Protein AF-A0A392U840-F1 (afdb_monomer)

Foldseek 3Di:
DAQQVVLVVVLVPDDDPRNVVVVVVVVVQCVPNDDQGNVNSCVVVCCVPVNPVNVVVVVVQVVPLDCPVPDPVVSVVSNVD

Organism: NCBI:txid97028

Secondary structure (DSSP, 8-state):
--HHHHHHHHHHT--THHHHHHHHHHHHHSGGG----HHHHHHHHHHHHS-HHHHHHHHHHHHH---TTS-HHHHHHHHH-

Radius of gyration: 17.78 Å; Cα contacts (8 Å, |Δi|>4): 35; chains: 1; bounding box: 43×26×44 Å

Sequence (81 aa):
CQDEHRVLLGGYVLHDEADHWWGNVKQRLEVDGAFITWARFKREFLTKYFPANKRNRKVIEFMELKQGSMSVSEYAAKFED

InterPro domains:
  IPR005162 Retrotransposon-derived protein PEG10, N-terminal capsid-like domain [PF03732] (14-80)

Solvent-accessible surface area (backbone atoms only — not comparable to full-atom values): 4813 Å² total; per-residue (Å²): 133,59,38,63,59,51,41,51,55,62,50,68,75,40,57,73,71,52,34,59,50,46,54,57,51,48,62,68,57,39,53,96,74,40,80,66,44,44,69,55,53,51,50,56,51,38,55,74,78,51,30,69,67,60,48,52,49,54,51,50,54,56,74,68,64,66,57,82,92,49,53,7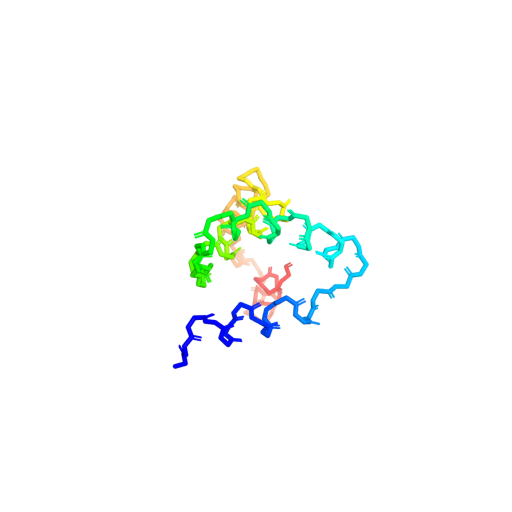1,70,59,40,52,54,64,71,77,109

Mean predicted aligned error: 4.95 Å

Structure (mmCIF, N/CA/C/O backbone):
data_AF-A0A392U840-F1
#
_entry.id   AF-A0A392U840-F1
#
loop_
_atom_site.group_PDB
_atom_site.id
_atom_site.type_symbol
_atom_site.label_atom_id
_atom_site.label_alt_id
_atom_site.label_comp_id
_atom_site.label_asym_id
_atom_site.label_entity_id
_atom_site.label_seq_id
_atom_site.pdbx_PDB_ins_code
_atom_site.Cartn_x
_atom_site.Cartn_y
_atom_site.Cartn_z
_atom_site.occupancy
_atom_site.B_iso_or_equiv
_atom_site.auth_seq_id
_atom_site.auth_comp_id
_atom_site.auth_asym_id
_atom_site.auth_atom_id
_atom_site.pdbx_PDB_model_num
ATOM 1 N N . CYS A 1 1 ? -3.494 -13.530 -13.551 1.00 62.78 1 CYS A N 1
ATOM 2 C CA . CYS A 1 1 ? -3.243 -12.129 -13.948 1.00 62.78 1 CYS A CA 1
ATOM 3 C C . CYS A 1 1 ? -1.740 -11.905 -13.873 1.00 62.78 1 CYS A C 1
ATOM 5 O O . CYS A 1 1 ? -1.194 -12.152 -12.802 1.00 62.78 1 CYS A O 1
ATOM 7 N N . GLN A 1 2 ? -1.093 -11.568 -14.992 1.00 89.56 2 GLN A N 1
ATOM 8 C CA . GLN A 1 2 ? 0.356 -11.347 -15.045 1.00 89.56 2 GLN A CA 1
ATOM 9 C C . GLN A 1 2 ? 0.730 -10.136 -14.185 1.00 89.56 2 GLN A C 1
ATOM 11 O O . GLN A 1 2 ? -0.038 -9.173 -14.111 1.00 89.56 2 GLN A O 1
ATOM 16 N N . ASP A 1 3 ? 1.883 -10.187 -13.523 1.00 90.56 3 ASP A N 1
ATOM 17 C CA . ASP A 1 3 ? 2.329 -9.103 -12.644 1.00 90.56 3 ASP A CA 1
ATOM 18 C C . ASP A 1 3 ? 2.450 -7.771 -13.401 1.00 90.56 3 ASP A C 1
ATOM 20 O O . ASP A 1 3 ? 2.089 -6.735 -12.850 1.00 90.56 3 ASP A O 1
ATOM 24 N N . GLU A 1 4 ? 2.832 -7.810 -14.682 1.00 89.56 4 GLU A N 1
ATOM 25 C CA . GLU A 1 4 ? 2.903 -6.647 -15.583 1.00 89.56 4 GLU A CA 1
ATOM 26 C C . GLU A 1 4 ? 1.584 -5.885 -15.623 1.00 89.56 4 GLU A C 1
ATOM 28 O O . GLU A 1 4 ? 1.529 -4.677 -15.395 1.00 89.56 4 GLU A O 1
ATOM 33 N N . HIS A 1 5 ? 0.497 -6.620 -15.849 1.00 93.25 5 HIS A N 1
ATOM 34 C CA . HIS A 1 5 ? -0.833 -6.044 -15.944 1.00 93.25 5 HIS A CA 1
ATOM 35 C C . HIS A 1 5 ? -1.291 -5.462 -14.603 1.00 93.25 5 HIS A C 1
ATOM 37 O O . HIS A 1 5 ? -1.910 -4.403 -14.562 1.00 93.25 5 HIS A O 1
ATOM 43 N N . ARG A 1 6 ? -0.948 -6.117 -13.486 1.00 94.94 6 ARG A N 1
ATOM 44 C CA . ARG A 1 6 ? -1.268 -5.610 -12.144 1.00 94.94 6 ARG A CA 1
ATOM 45 C C . ARG A 1 6 ? -0.518 -4.326 -11.822 1.00 94.94 6 ARG A C 1
ATOM 47 O O . ARG A 1 6 ? -1.118 -3.410 -11.275 1.00 94.94 6 ARG A O 1
ATOM 54 N N . VAL A 1 7 ? 0.767 -4.252 -12.162 1.00 95.31 7 VAL A N 1
ATOM 55 C CA . VAL A 1 7 ? 1.577 -3.046 -11.955 1.00 95.31 7 VAL A CA 1
ATOM 56 C C . VAL A 1 7 ? 1.104 -1.908 -12.855 1.00 95.31 7 VAL A C 1
ATOM 58 O O . VAL A 1 7 ? 1.013 -0.777 -12.386 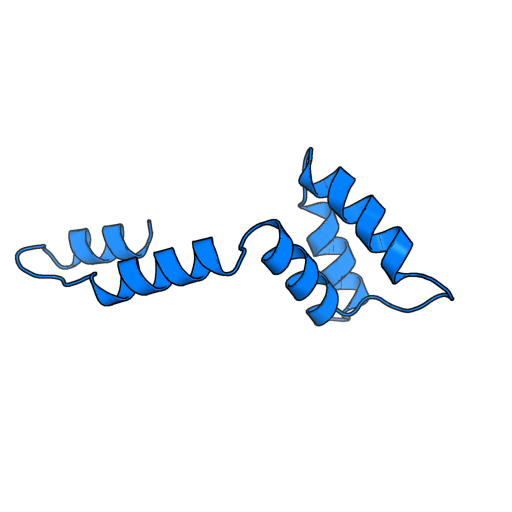1.00 95.31 7 VAL A O 1
ATOM 61 N N . LEU A 1 8 ? 0.732 -2.202 -14.104 1.00 94.19 8 LEU A N 1
ATOM 62 C CA . LEU A 1 8 ? 0.150 -1.216 -15.014 1.00 94.19 8 LEU A CA 1
ATOM 63 C C . LEU A 1 8 ? -1.148 -0.626 -14.447 1.00 94.19 8 LEU A C 1
ATOM 65 O O . LEU A 1 8 ? -1.255 0.589 -14.310 1.00 94.19 8 LEU A O 1
ATOM 69 N N . LEU A 1 9 ? -2.110 -1.478 -14.077 1.00 95.06 9 LEU A N 1
ATOM 70 C CA . LEU A 1 9 ? -3.384 -1.033 -13.508 1.00 95.06 9 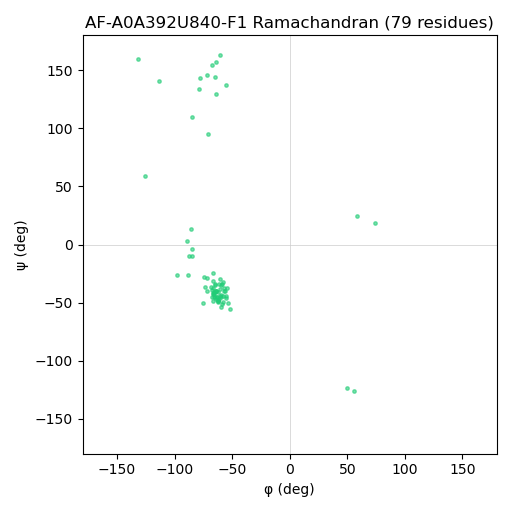LEU A CA 1
ATOM 71 C C . LEU A 1 9 ? -3.201 -0.323 -12.161 1.00 95.06 9 LEU A C 1
ATOM 73 O O . LEU A 1 9 ? -3.852 0.684 -11.904 1.00 95.06 9 LEU A O 1
ATOM 77 N N . GLY A 1 10 ? -2.305 -0.829 -11.311 1.00 93.88 10 GLY A N 1
ATOM 78 C CA . GLY A 1 10 ? -1.997 -0.225 -10.017 1.00 93.88 10 GLY A CA 1
ATOM 79 C C . GLY A 1 10 ? -1.354 1.155 -10.138 1.00 93.88 10 GLY A C 1
ATOM 80 O O . GLY A 1 10 ? -1.632 2.012 -9.310 1.00 93.88 10 GLY A O 1
ATOM 81 N N . GLY A 1 11 ? -0.537 1.382 -11.170 1.00 94.62 11 GLY A N 1
ATOM 82 C CA . GLY A 1 11 ? -0.006 2.706 -11.493 1.00 94.62 11 GLY A CA 1
ATOM 83 C C . GLY A 1 11 ? -1.068 3.642 -12.073 1.00 94.62 11 GLY A C 1
ATOM 84 O O . GLY A 1 11 ? -1.119 4.799 -11.685 1.00 94.62 11 GLY A O 1
ATOM 85 N N . TYR A 1 12 ? -1.950 3.135 -12.943 1.00 95.12 12 TYR A N 1
ATOM 86 C CA . TYR A 1 12 ? -2.985 3.932 -13.619 1.00 95.12 12 TYR A CA 1
ATOM 87 C C . TYR A 1 12 ? -3.978 4.616 -12.664 1.00 95.12 12 TYR A C 1
ATOM 89 O O . TYR A 1 12 ? -4.518 5.668 -12.986 1.00 95.12 12 TYR A O 1
ATOM 97 N N . VAL A 1 13 ? -4.236 4.023 -11.496 1.00 95.94 13 VAL A N 1
ATOM 98 C CA . VAL A 1 13 ? -5.160 4.590 -10.497 1.00 95.94 13 VAL A CA 1
ATOM 99 C C . VAL A 1 13 ? -4.507 5.624 -9.571 1.00 95.94 13 VAL A C 1
ATOM 101 O O . VAL A 1 13 ? -5.192 6.192 -8.721 1.00 95.94 13 VAL A O 1
ATOM 104 N N . LEU A 1 14 ? -3.196 5.853 -9.687 1.00 96.44 14 LEU A N 1
ATOM 105 C CA . LEU A 1 14 ? -2.502 6.885 -8.920 1.00 96.44 14 LEU A CA 1
ATOM 106 C C . LEU A 1 14 ? -2.759 8.257 -9.545 1.00 96.44 14 LEU A C 1
ATOM 108 O O . LEU A 1 14 ? -2.828 8.397 -10.761 1.00 96.44 14 LEU A O 1
ATOM 112 N N . HIS A 1 15 ? -2.887 9.276 -8.700 1.00 95.81 15 HIS A N 1
ATOM 113 C CA . HIS A 1 15 ? -3.120 10.652 -9.124 1.00 95.81 15 HIS A CA 1
ATOM 114 C C . HIS A 1 15 ? -2.158 11.609 -8.413 1.00 95.81 15 HIS A C 1
ATOM 116 O O . HIS A 1 15 ? -1.595 11.288 -7.360 1.00 95.81 15 HIS A O 1
ATOM 122 N N . ASP A 1 16 ? -1.966 12.790 -9.000 1.00 96.38 16 ASP A N 1
ATOM 123 C CA . ASP A 1 16 ? -1.171 13.889 -8.447 1.00 96.38 16 ASP A CA 1
ATOM 124 C C . ASP A 1 16 ? 0.230 13.447 -7.982 1.00 96.38 16 ASP A C 1
ATOM 126 O O . ASP A 1 16 ? 1.009 12.898 -8.762 1.00 96.38 16 ASP A O 1
ATOM 130 N N . GLU A 1 17 ? 0.579 13.681 -6.712 1.00 97.25 17 GLU A N 1
ATOM 131 C CA . GLU A 1 17 ? 1.890 13.341 -6.141 1.00 97.25 17 GLU A CA 1
ATOM 132 C C . GLU A 1 17 ? 2.220 11.850 -6.261 1.00 97.25 17 GLU A C 1
ATOM 134 O O . GLU A 1 17 ? 3.388 11.507 -6.450 1.00 97.25 17 GLU A O 1
ATOM 139 N N . ALA A 1 18 ? 1.211 10.976 -6.212 1.00 97.19 18 ALA A N 1
ATOM 140 C CA . ALA A 1 18 ? 1.419 9.537 -6.278 1.00 97.19 18 ALA A CA 1
ATOM 141 C C . ALA A 1 18 ? 1.790 9.053 -7.678 1.00 97.19 18 ALA A C 1
ATOM 143 O O . ALA A 1 18 ? 2.649 8.178 -7.802 1.00 97.19 18 ALA A O 1
ATOM 144 N N . ASP A 1 19 ? 1.215 9.650 -8.720 1.00 96.88 19 ASP A N 1
ATOM 145 C CA . ASP A 1 19 ? 1.581 9.335 -10.103 1.00 96.88 19 ASP A CA 1
ATOM 146 C C . ASP A 1 19 ? 3.020 9.789 -10.407 1.00 96.88 19 ASP A C 1
ATOM 148 O O . ASP A 1 19 ? 3.869 8.992 -10.818 1.00 96.88 19 ASP A O 1
ATOM 152 N N . HIS A 1 20 ? 3.354 11.038 -10.055 1.00 97.19 20 HIS A N 1
ATOM 153 C CA . HIS A 1 20 ? 4.708 11.580 -10.224 1.00 97.19 20 HIS A CA 1
ATOM 154 C C . HIS A 1 20 ? 5.760 10.777 -9.443 1.00 97.19 20 HIS A C 1
ATOM 156 O O . HIS A 1 20 ? 6.851 10.488 -9.946 1.00 97.19 20 HIS A O 1
ATOM 162 N N . TRP A 1 21 ? 5.459 10.401 -8.198 1.00 97.81 21 TRP A N 1
ATOM 163 C CA . TRP A 1 21 ? 6.335 9.550 -7.397 1.00 97.81 21 TRP A CA 1
ATOM 164 C C . TRP A 1 21 ? 6.529 8.176 -8.047 1.00 97.81 21 TRP A C 1
ATOM 166 O O . TRP A 1 21 ? 7.670 7.714 -8.161 1.00 97.81 21 TRP A O 1
ATOM 176 N N . TRP A 1 22 ? 5.447 7.533 -8.494 1.00 97.31 22 TRP A N 1
ATOM 177 C CA . TRP A 1 22 ? 5.515 6.201 -9.082 1.00 97.31 22 TRP A CA 1
ATOM 178 C C . TRP A 1 22 ? 6.322 6.190 -10.381 1.00 97.31 22 TRP A C 1
ATOM 180 O O . TRP A 1 22 ? 7.147 5.293 -10.550 1.00 97.31 22 TRP A O 1
ATOM 190 N N . GLY A 1 23 ? 6.193 7.208 -11.239 1.00 95.69 23 GLY A N 1
ATOM 191 C CA . GLY A 1 23 ? 7.022 7.359 -12.442 1.00 95.69 23 GLY A CA 1
ATOM 192 C C . GLY A 1 23 ? 8.526 7.357 -12.137 1.00 95.69 23 GLY A C 1
ATOM 193 O O . GLY A 1 23 ? 9.288 6.605 -12.748 1.00 95.69 23 GLY A O 1
ATOM 194 N N . ASN A 1 24 ? 8.945 8.108 -11.114 1.00 95.38 24 ASN A N 1
ATOM 195 C CA . ASN A 1 24 ? 10.344 8.154 -10.670 1.00 95.38 24 ASN A CA 1
ATOM 196 C C . ASN A 1 24 ? 10.826 6.814 -10.086 1.00 95.38 24 ASN A C 1
ATOM 198 O O . ASN A 1 24 ? 11.955 6.380 -10.327 1.00 95.38 24 ASN A O 1
ATOM 202 N N . VAL A 1 25 ? 9.986 6.144 -9.290 1.00 95.56 25 VAL A N 1
ATOM 203 C CA . VAL A 1 25 ? 10.311 4.825 -8.727 1.00 95.56 25 VAL A CA 1
ATOM 204 C C . VAL A 1 25 ? 10.419 3.782 -9.832 1.00 95.56 25 VAL A C 1
ATOM 206 O O . VAL A 1 25 ? 11.380 3.016 -9.839 1.00 95.56 25 VAL A O 1
ATOM 209 N N . LYS A 1 26 ? 9.474 3.775 -10.775 1.00 94.06 26 LYS A N 1
ATOM 210 C CA . LYS A 1 26 ? 9.436 2.855 -11.910 1.00 94.06 26 LYS A CA 1
ATOM 211 C C . LYS A 1 26 ? 10.712 2.959 -12.745 1.00 94.06 26 LYS A C 1
ATOM 213 O O . LYS A 1 26 ? 11.380 1.946 -12.925 1.00 94.06 26 LYS A O 1
ATOM 218 N N . GLN A 1 27 ? 11.126 4.174 -13.113 1.00 93.25 27 GLN A N 1
ATOM 219 C CA . GLN A 1 27 ? 12.373 4.410 -13.851 1.00 93.25 27 GLN A CA 1
ATOM 220 C C . GLN A 1 27 ? 13.606 3.834 -13.135 1.00 93.25 27 GLN A C 1
ATOM 222 O O . GLN A 1 27 ? 14.481 3.250 -13.767 1.00 93.25 27 GLN A O 1
ATOM 227 N N . ARG A 1 28 ? 13.675 3.964 -11.804 1.00 93.31 28 ARG A N 1
ATOM 228 C CA . ARG A 1 28 ? 14.776 3.413 -10.997 1.00 93.31 28 ARG A CA 1
ATOM 229 C C . ARG A 1 28 ? 14.735 1.886 -10.883 1.00 93.31 28 ARG A C 1
ATOM 231 O O . ARG A 1 28 ? 15.769 1.268 -10.651 1.00 93.31 28 ARG A O 1
ATOM 238 N N . LEU A 1 29 ? 13.554 1.279 -10.951 1.00 91.94 29 LEU A N 1
ATOM 239 C CA . LEU A 1 29 ? 13.382 -0.165 -10.789 1.00 91.94 29 LEU A CA 1
ATOM 240 C C . LEU A 1 29 ? 13.524 -0.948 -12.094 1.00 91.94 29 LEU A C 1
ATOM 242 O O . LEU A 1 29 ? 13.900 -2.111 -12.027 1.00 91.94 29 LEU A O 1
ATOM 246 N N . GLU A 1 30 ? 13.253 -0.324 -13.239 1.00 90.75 30 GLU A N 1
ATOM 247 C CA . GLU A 1 30 ? 13.374 -0.925 -14.579 1.00 90.75 30 GLU A CA 1
ATOM 248 C C . GLU A 1 30 ? 14.792 -0.813 -15.168 1.00 90.75 30 GLU A C 1
ATOM 250 O O . GLU A 1 30 ? 15.001 -1.050 -16.360 1.00 90.75 30 GLU A O 1
ATOM 255 N N . VAL A 1 31 ? 15.786 -0.465 -14.342 1.00 88.50 31 VAL A N 1
ATOM 256 C CA . VAL A 1 31 ? 17.200 -0.464 -14.743 1.00 88.50 31 VAL A CA 1
ATOM 257 C C . VAL A 1 31 ? 17.575 -1.849 -15.282 1.00 88.50 31 VAL A C 1
ATOM 259 O O . VAL A 1 31 ? 17.144 -2.873 -14.750 1.00 88.50 31 VAL A O 1
ATOM 262 N N . ASP A 1 32 ? 18.334 -1.867 -16.378 1.00 80.19 32 ASP A N 1
ATOM 263 C CA . ASP A 1 32 ? 18.750 -3.073 -17.107 1.00 80.19 32 ASP A CA 1
ATOM 264 C C . ASP A 1 32 ? 17.591 -3.954 -17.618 1.00 80.19 32 ASP A C 1
ATOM 266 O O . ASP A 1 32 ? 17.751 -5.154 -17.836 1.00 80.19 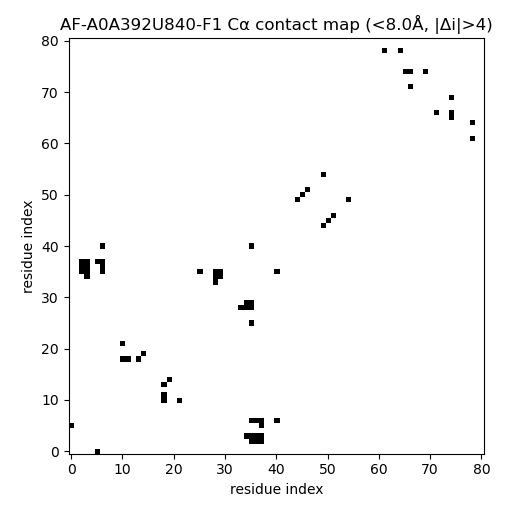32 ASP A O 1
ATOM 270 N N . GLY A 1 33 ? 16.407 -3.365 -17.831 1.00 77.69 33 GLY A N 1
ATOM 271 C CA . GLY A 1 33 ? 15.233 -4.081 -18.339 1.00 77.69 33 GLY A CA 1
ATOM 272 C C . GLY A 1 33 ? 14.581 -4.997 -17.301 1.00 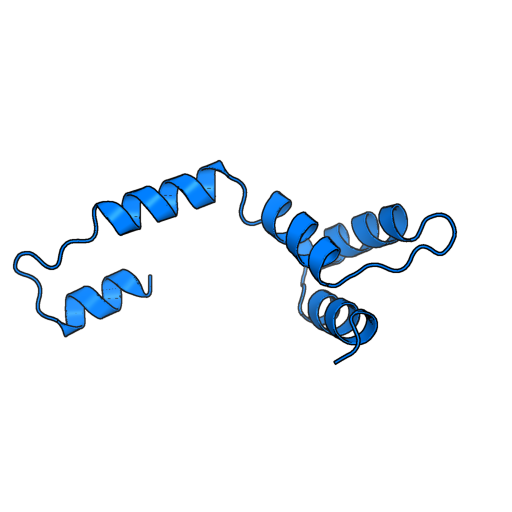77.69 33 GLY A C 1
ATOM 273 O O . GLY A 1 33 ? 13.826 -5.901 -17.662 1.00 77.69 33 GLY A O 1
ATOM 274 N N . ALA A 1 34 ? 14.871 -4.788 -16.013 1.00 86.00 34 ALA A N 1
ATOM 275 C CA . ALA A 1 34 ? 14.286 -5.570 -14.937 1.00 86.00 34 ALA A CA 1
ATOM 276 C C . ALA A 1 34 ? 12.766 -5.371 -14.863 1.00 86.00 34 ALA A C 1
ATOM 278 O O . ALA A 1 34 ? 12.255 -4.254 -14.792 1.00 86.00 34 ALA A O 1
ATOM 279 N N . PHE A 1 35 ? 12.032 -6.481 -14.825 1.00 88.25 35 PHE A N 1
ATOM 280 C CA . PHE A 1 35 ? 10.585 -6.446 -14.695 1.00 88.25 35 PHE A CA 1
ATOM 281 C C . PHE A 1 35 ? 10.141 -6.182 -13.238 1.00 88.25 35 PHE A C 1
ATOM 283 O O . PHE A 1 35 ? 10.622 -6.817 -12.293 1.00 88.25 35 PHE A O 1
ATOM 290 N N . ILE A 1 36 ? 9.184 -5.267 -13.038 1.00 93.94 36 ILE A N 1
ATOM 291 C CA . ILE A 1 36 ? 8.634 -4.945 -11.713 1.00 93.94 36 ILE A CA 1
ATOM 292 C C . ILE A 1 36 ? 7.513 -5.918 -11.347 1.00 93.94 36 ILE A C 1
ATOM 294 O O . ILE A 1 36 ? 6.392 -5.808 -11.828 1.00 93.94 36 ILE A O 1
ATOM 298 N N . THR A 1 37 ? 7.761 -6.801 -10.385 1.00 95.00 37 THR A N 1
ATOM 299 C CA . THR A 1 37 ? 6.708 -7.668 -9.834 1.00 95.00 37 THR A CA 1
ATOM 300 C C . THR A 1 37 ? 5.649 -6.883 -9.055 1.00 95.00 37 THR A C 1
ATOM 302 O O . THR A 1 37 ? 5.922 -5.843 -8.442 1.00 95.00 37 THR A O 1
ATOM 305 N 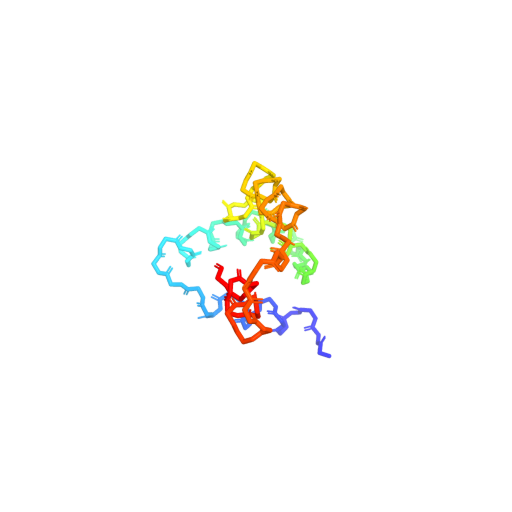N . TRP A 1 38 ? 4.436 -7.431 -8.962 1.00 95.81 38 TRP A N 1
ATOM 306 C CA . TRP A 1 38 ? 3.361 -6.843 -8.156 1.00 95.81 38 TRP A CA 1
ATOM 307 C C . TRP A 1 38 ? 3.754 -6.741 -6.675 1.00 95.81 38 TRP A C 1
ATOM 309 O O . TRP A 1 38 ? 3.406 -5.786 -5.976 1.00 95.81 38 TRP A O 1
ATOM 319 N N . ALA A 1 39 ? 4.529 -7.710 -6.183 1.00 95.75 39 ALA A N 1
ATOM 320 C CA . ALA A 1 39 ? 5.077 -7.679 -4.832 1.00 95.75 39 ALA A CA 1
ATOM 321 C C . ALA A 1 39 ? 6.015 -6.478 -4.613 1.00 95.75 39 ALA A C 1
ATOM 323 O O . ALA A 1 39 ? 5.944 -5.836 -3.561 1.00 95.75 39 ALA A O 1
ATOM 324 N N . ARG A 1 40 ? 6.858 -6.140 -5.601 1.00 95.50 40 ARG A N 1
ATOM 325 C CA . ARG A 1 40 ? 7.748 -4.974 -5.534 1.00 95.50 40 ARG A CA 1
ATOM 326 C C . ARG A 1 40 ? 6.964 -3.667 -5.553 1.00 95.50 40 ARG A C 1
ATOM 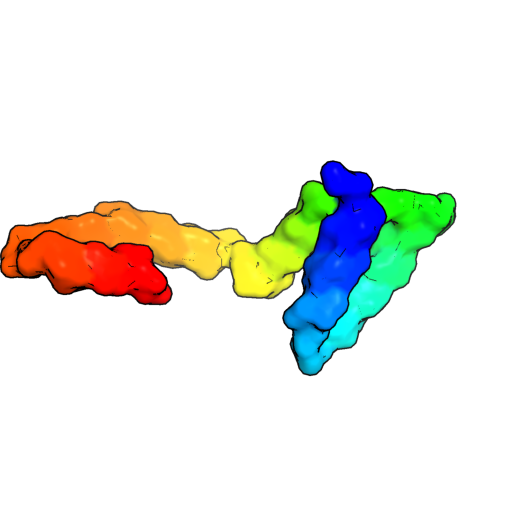328 O O . ARG A 1 40 ? 7.235 -2.830 -4.696 1.00 95.50 40 ARG A O 1
ATOM 335 N N . PHE A 1 41 ? 5.975 -3.527 -6.440 1.00 96.00 41 PHE A N 1
ATOM 336 C CA . PHE A 1 41 ? 5.072 -2.368 -6.462 1.00 96.00 41 PHE A CA 1
ATOM 337 C C . PHE A 1 41 ? 4.448 -2.124 -5.083 1.00 96.00 41 PHE A C 1
ATOM 339 O O . PHE A 1 41 ? 4.634 -1.060 -4.492 1.00 96.00 41 PHE A O 1
ATOM 346 N N . LYS A 1 42 ? 3.789 -3.147 -4.513 1.00 95.88 42 LYS A N 1
ATOM 347 C CA . LYS A 1 42 ? 3.149 -3.042 -3.191 1.00 95.88 42 LYS A CA 1
ATOM 348 C C . LYS A 1 42 ? 4.137 -2.640 -2.102 1.00 95.88 42 LYS A C 1
ATOM 350 O O . LYS A 1 42 ? 3.787 -1.851 -1.231 1.00 95.88 42 LYS A O 1
ATOM 355 N N . ARG A 1 43 ? 5.362 -3.173 -2.134 1.00 95.81 43 ARG A N 1
ATOM 356 C CA . ARG A 1 43 ? 6.394 -2.832 -1.148 1.00 95.81 43 ARG A CA 1
ATOM 357 C C . ARG A 1 43 ? 6.767 -1.352 -1.207 1.00 95.81 43 ARG A C 1
ATOM 359 O O . ARG A 1 43 ? 6.795 -0.715 -0.156 1.00 95.81 43 ARG A O 1
ATOM 366 N N . GLU A 1 44 ? 7.041 -0.812 -2.393 1.00 96.38 44 GLU A N 1
ATOM 367 C CA . GLU A 1 44 ? 7.370 0.613 -2.558 1.00 96.38 44 GLU A CA 1
ATOM 368 C C . GLU A 1 44 ? 6.198 1.501 -2.133 1.00 96.38 44 GLU A C 1
ATOM 370 O O . GLU A 1 44 ? 6.373 2.412 -1.323 1.00 96.38 44 GLU A O 1
ATOM 375 N N . PHE A 1 45 ? 4.991 1.174 -2.604 1.00 96.25 45 PHE A N 1
ATOM 376 C CA . PHE A 1 45 ? 3.774 1.922 -2.303 1.00 96.25 45 PHE A CA 1
ATOM 377 C C . PHE A 1 45 ? 3.490 1.972 -0.798 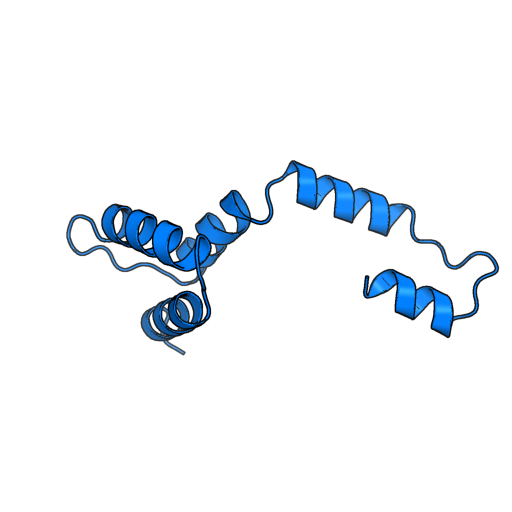1.00 96.25 45 PHE A C 1
ATOM 379 O O . PHE A 1 45 ? 3.338 3.047 -0.217 1.00 96.25 45 PHE A O 1
ATOM 386 N N . LEU A 1 46 ? 3.494 0.815 -0.129 1.00 95.50 46 LEU A N 1
ATOM 387 C CA . LEU A 1 46 ? 3.252 0.738 1.311 1.00 95.50 46 LEU A CA 1
ATOM 388 C C . LEU A 1 46 ? 4.369 1.397 2.117 1.00 95.50 46 LEU A C 1
ATOM 390 O O . LEU A 1 46 ? 4.104 1.936 3.182 1.00 95.50 46 LEU A O 1
ATOM 394 N N . THR A 1 47 ? 5.610 1.382 1.636 1.00 95.69 47 THR A N 1
ATOM 395 C CA . THR A 1 47 ? 6.710 2.075 2.321 1.00 95.69 47 THR A CA 1
ATOM 396 C C . THR A 1 47 ? 6.506 3.590 2.308 1.00 95.69 47 THR A C 1
ATOM 398 O O . THR A 1 47 ? 6.704 4.233 3.337 1.00 95.69 47 THR A O 1
ATOM 401 N N . LYS A 1 48 ? 6.069 4.150 1.176 1.00 95.56 48 LYS A N 1
ATOM 402 C CA . LYS A 1 48 ? 5.845 5.589 0.997 1.00 95.56 48 LYS A CA 1
ATOM 403 C C . LYS A 1 48 ? 4.564 6.081 1.683 1.00 95.56 48 LYS A C 1
ATOM 405 O O . LYS A 1 48 ? 4.618 7.050 2.436 1.00 95.56 48 LYS A O 1
ATOM 410 N N . TYR A 1 49 ? 3.428 5.423 1.446 1.00 94.81 49 TYR A N 1
ATOM 411 C CA . TYR A 1 49 ? 2.111 5.932 1.860 1.00 94.81 49 TYR A CA 1
ATOM 412 C C . TYR A 1 49 ? 1.595 5.337 3.167 1.00 94.81 49 TYR A C 1
ATOM 414 O O . TYR A 1 49 ? 0.867 6.010 3.906 1.00 94.81 49 TYR A O 1
ATOM 422 N N . PHE A 1 50 ? 2.027 4.120 3.505 1.00 94.31 50 PHE A N 1
ATOM 423 C CA . PHE A 1 50 ? 1.646 3.441 4.743 1.00 94.31 50 PHE A CA 1
ATOM 424 C C . PHE A 1 50 ? 2.869 2.985 5.562 1.00 94.31 50 PHE A C 1
ATOM 426 O O . PHE A 1 50 ? 3.036 1.785 5.813 1.00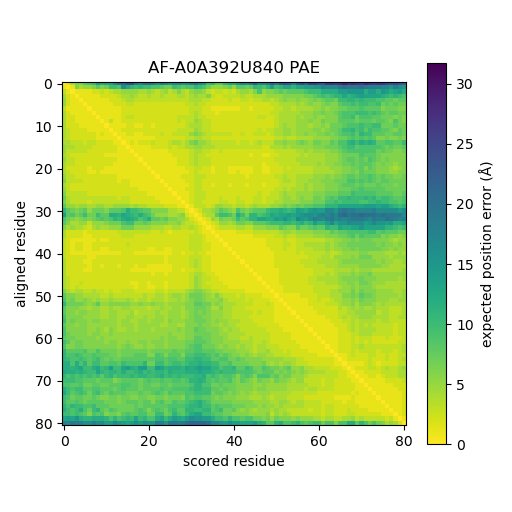 94.31 50 PHE A O 1
ATOM 433 N N . PRO A 1 51 ? 3.753 3.924 5.962 1.00 94.88 51 PRO A N 1
ATOM 434 C CA . PRO A 1 51 ? 4.990 3.628 6.682 1.00 94.88 51 PRO A CA 1
ATOM 435 C C . PRO A 1 51 ? 4.741 2.942 8.029 1.00 94.88 51 PRO A C 1
ATOM 437 O O . PRO A 1 51 ? 3.643 2.977 8.585 1.00 94.88 51 PRO A O 1
ATOM 440 N N . ALA A 1 52 ? 5.790 2.322 8.577 1.00 93.12 52 ALA A N 1
ATOM 441 C CA . ALA A 1 52 ? 5.700 1.484 9.774 1.00 93.12 52 ALA A CA 1
ATOM 442 C C . ALA A 1 52 ? 5.052 2.190 10.976 1.00 93.12 52 ALA A C 1
ATOM 444 O O . ALA A 1 52 ? 4.263 1.575 11.679 1.00 93.12 52 ALA A O 1
ATOM 445 N N . ASN A 1 53 ? 5.309 3.482 11.181 1.00 92.62 53 ASN A N 1
ATOM 446 C CA . ASN A 1 53 ? 4.665 4.263 12.239 1.00 92.62 53 ASN A CA 1
ATOM 447 C C . ASN A 1 53 ? 3.139 4.371 12.057 1.00 92.62 53 ASN A C 1
ATOM 449 O O . ASN A 1 53 ? 2.401 4.155 13.017 1.00 92.62 53 ASN A O 1
ATOM 453 N N . LYS A 1 54 ? 2.652 4.648 10.838 1.00 93.12 54 LYS A N 1
ATOM 454 C CA . LYS A 1 54 ? 1.212 4.671 10.534 1.00 93.12 54 LYS A CA 1
ATOM 455 C C . LYS A 1 54 ? 0.586 3.286 10.709 1.00 93.12 54 LYS A C 1
ATOM 457 O O . LYS A 1 54 ? -0.498 3.184 11.273 1.00 93.12 54 LYS A O 1
ATOM 462 N N . ARG A 1 55 ? 1.289 2.224 10.291 1.00 92.88 55 ARG A N 1
ATOM 463 C CA . ARG A 1 55 ? 0.845 0.833 10.497 1.00 92.88 55 ARG A CA 1
ATOM 464 C C . ARG A 1 55 ? 0.742 0.484 11.974 1.00 92.88 55 ARG A C 1
ATOM 466 O O . ARG A 1 55 ? -0.293 -0.000 12.406 1.00 92.88 55 ARG A O 1
ATOM 473 N N . ASN A 1 56 ? 1.786 0.775 12.746 1.00 94.44 56 ASN A N 1
ATOM 474 C CA . ASN A 1 56 ? 1.827 0.494 14.178 1.00 94.44 56 ASN A CA 1
ATOM 475 C C . ASN A 1 56 ? 0.718 1.241 14.921 1.00 94.44 56 ASN A C 1
ATOM 477 O O . ASN A 1 56 ? 0.098 0.674 15.812 1.00 94.44 56 ASN A O 1
ATOM 481 N N . ARG A 1 57 ? 0.419 2.482 14.523 1.00 94.12 57 ARG A N 1
ATOM 482 C CA . ARG A 1 57 ? -0.707 3.232 15.083 1.00 94.12 57 ARG A CA 1
ATOM 483 C C . ARG A 1 57 ? -2.048 2.546 14.812 1.00 94.12 57 ARG A C 1
ATOM 485 O O . ARG A 1 57 ? -2.791 2.333 15.759 1.00 94.12 57 ARG A O 1
ATOM 492 N N . LYS A 1 58 ? -2.318 2.133 13.568 1.00 92.75 58 LYS A N 1
ATOM 493 C CA . LYS A 1 58 ? -3.536 1.374 13.230 1.00 92.75 58 LYS A CA 1
ATOM 494 C C . LYS A 1 58 ? -3.606 0.024 13.967 1.00 92.75 58 LYS A C 1
ATOM 496 O O . LYS A 1 58 ? -4.685 -0.382 14.372 1.00 92.75 58 LYS A O 1
ATOM 501 N N . VAL A 1 59 ? -2.471 -0.645 14.213 1.00 93.06 59 VAL A N 1
ATOM 502 C CA . VAL A 1 59 ? -2.416 -1.861 15.053 1.00 93.06 59 VAL A CA 1
ATOM 503 C C . VAL A 1 59 ? -2.822 -1.564 16.497 1.00 93.06 59 VAL A C 1
ATOM 505 O O . VAL A 1 59 ? -3.607 -2.317 17.060 1.00 93.06 59 VAL A O 1
ATOM 508 N N . ILE A 1 60 ? -2.324 -0.475 17.089 1.00 94.44 60 ILE A N 1
ATOM 509 C CA . ILE A 1 60 ? -2.709 -0.061 18.447 1.00 94.44 60 ILE A CA 1
ATOM 510 C C . ILE A 1 60 ? -4.200 0.292 18.498 1.00 94.44 60 ILE A C 1
ATOM 512 O O . ILE A 1 60 ? -4.901 -0.185 19.383 1.00 94.44 60 ILE A O 1
ATOM 516 N N . GLU A 1 61 ? -4.693 1.076 17.535 1.00 93.56 61 GLU A N 1
ATOM 517 C CA . GLU A 1 61 ? -6.118 1.421 17.421 1.00 93.56 61 GLU A CA 1
ATOM 518 C C . GLU A 1 61 ? -6.985 0.156 17.349 1.00 93.56 61 GLU A C 1
ATOM 520 O O . GLU A 1 61 ? -7.966 0.048 18.077 1.00 93.56 61 GLU A O 1
ATOM 525 N N . PHE A 1 62 ? -6.574 -0.840 16.559 1.00 93.31 62 PHE A N 1
ATOM 526 C CA . PHE A 1 62 ? -7.254 -2.131 16.477 1.00 93.31 62 PHE A CA 1
ATOM 527 C C . PHE A 1 62 ? -7.191 -2.936 17.786 1.00 93.31 62 PHE A C 1
ATOM 529 O O . PHE A 1 62 ? -8.194 -3.512 18.195 1.00 93.31 62 PHE A O 1
ATOM 536 N N . MET A 1 63 ? -6.042 -2.974 18.470 1.00 93.44 63 MET A N 1
ATOM 537 C CA . MET A 1 63 ? -5.897 -3.681 19.753 1.00 93.44 63 MET A CA 1
ATOM 538 C C . MET A 1 63 ? -6.756 -3.068 20.865 1.00 93.44 63 MET A C 1
ATOM 540 O O . MET A 1 63 ? -7.278 -3.789 21.717 1.00 93.44 63 MET A O 1
ATOM 544 N N . GLU A 1 64 ? -6.914 -1.745 20.857 1.00 94.00 64 GLU A N 1
ATOM 545 C CA . GLU A 1 64 ? -7.752 -1.032 21.822 1.00 94.00 64 GLU A CA 1
ATOM 546 C C . GLU A 1 64 ? -9.233 -0.980 21.421 1.00 94.00 64 GLU A C 1
ATOM 548 O O . GLU A 1 64 ? -10.081 -0.618 22.242 1.00 94.00 64 GLU A O 1
ATOM 553 N N . LEU A 1 65 ? -9.578 -1.391 20.196 1.00 93.94 65 LEU A N 1
ATOM 554 C CA . LEU A 1 65 ? -10.953 -1.425 19.717 1.00 93.94 65 LEU A CA 1
ATOM 555 C C . LEU A 1 65 ? -11.747 -2.547 20.406 1.00 93.94 65 LEU A C 1
ATOM 557 O O . LEU A 1 65 ? -11.774 -3.704 19.981 1.00 93.94 65 LEU A O 1
ATOM 561 N N . LYS A 1 66 ? -12.457 -2.178 21.470 1.00 93.31 66 LYS A N 1
ATOM 562 C CA . LYS A 1 66 ? -13.351 -3.051 22.243 1.00 93.31 66 LYS A CA 1
ATOM 563 C C . LYS A 1 66 ? -14.791 -2.580 22.077 1.00 93.31 66 LYS A C 1
ATOM 565 O O . LYS A 1 66 ? -15.047 -1.380 22.110 1.00 93.31 66 LYS A O 1
ATOM 570 N N . GLN A 1 67 ? -15.735 -3.516 21.952 1.00 93.75 67 GLN A N 1
ATOM 571 C CA . GLN A 1 67 ? -17.158 -3.174 21.834 1.00 93.75 67 GLN A CA 1
ATOM 572 C C . GLN A 1 67 ? -17.655 -2.384 23.055 1.00 93.75 67 GLN A C 1
ATOM 574 O O . GLN A 1 67 ? -18.323 -1.366 22.904 1.00 93.75 67 GLN A O 1
ATOM 579 N N . GLY A 1 68 ? -17.296 -2.812 24.270 1.00 93.69 68 GLY A N 1
ATOM 580 C CA . GLY A 1 68 ? -17.719 -2.134 25.498 1.00 93.69 68 GLY A CA 1
ATOM 581 C C . GLY A 1 68 ? -19.244 -2.019 25.581 1.00 93.69 68 GLY A C 1
ATOM 582 O O . GLY A 1 68 ? -19.949 -3.016 25.457 1.00 93.69 68 GLY A O 1
ATOM 583 N N . SER A 1 69 ? -19.743 -0.797 25.772 1.00 95.69 69 SER A N 1
ATOM 584 C CA . SER A 1 69 ? -21.176 -0.476 25.789 1.00 95.69 69 SER A CA 1
ATOM 585 C C . SER A 1 69 ? -21.755 -0.119 24.414 1.00 95.69 69 SER A C 1
ATOM 587 O O . SER A 1 69 ? -22.918 0.268 24.340 1.00 95.69 69 SER A O 1
ATOM 589 N N . MET A 1 70 ? -20.959 -0.185 23.340 1.00 95.88 70 MET A N 1
ATOM 590 C CA . MET A 1 70 ? -21.429 0.113 21.988 1.00 95.88 70 MET A CA 1
ATOM 591 C C . MET A 1 70 ? -22.343 -1.002 21.475 1.00 95.88 70 MET A C 1
ATOM 593 O O . MET A 1 70 ? -22.128 -2.194 21.732 1.00 95.88 70 MET A O 1
ATOM 597 N N . SER A 1 71 ? -23.336 -0.623 20.678 1.00 96.94 71 SER A N 1
ATOM 598 C CA . SER A 1 71 ? -24.062 -1.586 19.861 1.00 96.94 71 SER A CA 1
ATOM 599 C C . SER A 1 71 ? -23.125 -2.220 18.826 1.00 96.94 71 SER A C 1
ATOM 601 O O . SER A 1 71 ? -22.101 -1.652 18.440 1.00 96.94 71 SER A O 1
ATOM 603 N N . VAL A 1 72 ? -23.491 -3.407 18.339 1.00 95.12 72 VAL A N 1
ATOM 604 C CA . VAL A 1 72 ? -22.715 -4.112 17.305 1.00 95.12 72 VAL A CA 1
ATOM 605 C C . VAL A 1 72 ? -22.551 -3.249 16.049 1.00 95.12 72 VAL A C 1
ATOM 607 O O . VAL A 1 72 ? -21.477 -3.237 15.455 1.00 95.12 72 VAL A O 1
ATOM 610 N N . SER A 1 73 ? -23.583 -2.481 15.682 1.00 96.12 73 SER A N 1
ATOM 611 C CA . SER A 1 73 ? -23.536 -1.594 14.515 1.00 96.12 73 SER A CA 1
ATOM 612 C C . SER A 1 73 ? -22.537 -0.450 14.693 1.00 96.12 73 SER A C 1
ATOM 614 O O . SER A 1 73 ? -21.800 -0.138 13.765 1.00 96.12 73 SER A O 1
ATOM 616 N N . GLU A 1 74 ? -22.486 0.169 15.875 1.00 95.25 74 GLU A N 1
ATOM 617 C CA . GLU A 1 74 ? -21.529 1.246 16.153 1.00 95.25 74 GLU A CA 1
ATOM 618 C C . GLU A 1 74 ? -20.094 0.711 16.212 1.00 95.25 74 GLU A C 1
ATOM 620 O O . GLU A 1 74 ? -19.160 1.384 15.780 1.00 95.25 74 GLU A O 1
ATOM 625 N N . TYR A 1 75 ? -19.903 -0.495 16.755 1.00 94.62 75 TYR A N 1
ATOM 626 C CA . TYR A 1 75 ? -18.591 -1.136 16.810 1.00 94.62 75 TYR A CA 1
ATOM 627 C C . TYR A 1 75 ? -18.070 -1.461 15.409 1.00 94.62 75 TYR A C 1
ATOM 629 O O . TYR A 1 75 ? -16.918 -1.162 15.106 1.00 94.62 75 TYR A O 1
ATOM 637 N N . ALA A 1 76 ? -18.930 -2.017 14.550 1.00 94.06 76 ALA A N 1
ATOM 638 C CA . ALA A 1 76 ? -18.598 -2.300 13.159 1.00 94.06 76 ALA A CA 1
ATOM 639 C C . ALA A 1 76 ? -18.228 -1.021 12.395 1.00 94.06 76 ALA A C 1
ATOM 641 O O . ALA A 1 76 ? -17.192 -0.997 11.740 1.00 94.06 76 ALA A O 1
ATOM 642 N N . ALA A 1 77 ? -18.992 0.063 12.566 1.00 93.81 77 ALA A N 1
ATOM 643 C CA . ALA A 1 77 ? -18.666 1.348 11.948 1.00 93.81 77 ALA A CA 1
ATOM 644 C C . ALA A 1 77 ? -17.271 1.857 12.365 1.00 93.81 77 ALA A C 1
ATOM 646 O O . ALA A 1 77 ? -16.477 2.229 11.512 1.00 93.81 77 ALA A O 1
ATOM 647 N N . LYS A 1 78 ? -16.914 1.777 13.658 1.00 90.06 78 LYS A N 1
ATOM 648 C CA . LYS A 1 78 ? -15.568 2.167 14.127 1.00 90.06 78 LYS A CA 1
ATOM 649 C C . LYS A 1 78 ? -14.438 1.268 13.631 1.00 90.06 78 LYS A C 1
ATOM 651 O O . LYS A 1 78 ? -13.288 1.692 13.647 1.00 90.06 78 LYS A O 1
ATOM 656 N N . PHE A 1 79 ? -14.731 0.020 13.282 1.00 89.25 79 PHE A N 1
ATOM 657 C CA . PHE A 1 79 ? -13.739 -0.881 12.701 1.00 89.25 79 PHE A CA 1
ATOM 658 C C . PHE A 1 79 ? -13.430 -0.523 11.238 1.00 89.25 79 PHE A C 1
ATOM 660 O O . PHE A 1 79 ? -12.325 -0.786 10.767 1.00 89.25 79 PHE A O 1
ATOM 667 N N . GLU A 1 80 ? -14.396 0.067 10.533 1.00 87.44 80 GLU A N 1
ATOM 668 C CA . GLU A 1 80 ? -14.296 0.429 9.115 1.00 87.44 80 GLU A CA 1
ATOM 669 C C . GLU A 1 80 ? -13.675 1.827 8.868 1.00 87.44 80 GLU A C 1
ATOM 671 O O . GLU A 1 80 ? -13.308 2.118 7.727 1.00 87.44 80 GLU A O 1
ATOM 676 N N . ASP A 1 81 ? -13.487 2.643 9.918 1.00 75.06 81 ASP A N 1
ATOM 677 C CA . ASP A 1 81 ? -12.828 3.974 9.920 1.00 75.06 81 ASP A CA 1
ATOM 678 C C . ASP A 1 81 ? -11.266 3.926 9.964 1.00 75.06 81 ASP A C 1
ATOM 680 O O . ASP A 1 81 ? -10.575 4.735 9.290 1.00 75.06 81 ASP A O 1
#

pLDDT: mean 93.13, std 5.18, range [62.78, 97.81]